Protein AF-A0A2V9ZJW8-F1 (afdb_monomer_lite)

Foldseek 3Di:
DVVVVVVVVVVVVVVVVCVVVVPDPPVPPPPQDPLNVLVVVLVVLVVVLVVLVVVVVVVVDDPVRSVVSNVVSVVVNVVSVVVNVVVVVD

Radius of gyration: 26.62 Å; chains: 1; bounding box: 62×56×50 Å

Sequence (90 aa):
MNQALIVACGGLAIGSFGYVFSAPDVEAAPTKDRLAYLHERKEVVYENLRDLNFENKAGKFSSEDYQGLQASLEEEAARVLAEIAKLEKK

Secondary structure (DSSP, 8-state):
-HHHHHHHHHHHHHHHHHHHHT-----------HHHHHHHHHHHHHHHHHHHHHHHHTT-S-HHHHHHHHHHHHHHHHHHHHHHHHHHT-

pLDDT: mean 88.06, std 11.89, range [57.12, 98.06]

Structure (mmCIF, N/CA/C/O backbone):
data_AF-A0A2V9ZJW8-F1
#
_entry.id   AF-A0A2V9ZJW8-F1
#
loop_
_atom_site.group_PDB
_atom_site.id
_atom_site.type_symbol
_atom_site.label_atom_id
_atom_site.label_alt_id
_atom_site.label_comp_id
_atom_site.label_asym_id
_atom_site.label_entity_id
_atom_site.label_seq_id
_atom_site.pdbx_PDB_ins_code
_atom_site.Cartn_x
_atom_site.Cartn_y
_atom_site.Cartn_z
_atom_site.occupancy
_atom_site.B_iso_or_equiv
_atom_site.auth_seq_id
_atom_site.auth_comp_id
_atom_site.auth_asym_id
_atom_site.auth_atom_id
_atom_site.pdbx_PDB_model_num
ATOM 1 N N . MET A 1 1 ? 42.203 36.539 -26.505 1.00 61.62 1 MET A N 1
ATOM 2 C CA . MET A 1 1 ? 41.984 35.894 -25.190 1.00 61.62 1 MET A CA 1
ATOM 3 C C . MET A 1 1 ? 40.523 35.469 -24.988 1.00 61.62 1 MET A C 1
ATOM 5 O O . MET A 1 1 ? 40.305 34.294 -24.746 1.00 61.62 1 MET A O 1
ATOM 9 N N . ASN A 1 2 ? 39.520 36.335 -25.207 1.00 76.19 2 ASN A N 1
ATOM 10 C CA . ASN A 1 2 ? 38.098 35.959 -25.053 1.00 76.19 2 ASN A CA 1
ATOM 11 C C . ASN A 1 2 ? 37.572 34.897 -26.034 1.00 76.19 2 ASN A C 1
ATOM 13 O O . ASN A 1 2 ? 36.732 34.095 -25.646 1.00 76.19 2 ASN A O 1
ATOM 17 N N . GLN A 1 3 ? 38.044 34.856 -27.286 1.00 80.19 3 GLN A N 1
ATOM 18 C CA . GLN A 1 3 ? 37.506 33.891 -28.259 1.00 80.19 3 GLN A CA 1
ATOM 19 C C . GLN A 1 3 ? 37.848 32.437 -27.918 1.00 80.19 3 GLN A C 1
ATOM 21 O O . GLN A 1 3 ? 36.985 31.573 -28.018 1.00 80.19 3 GLN A O 1
ATOM 26 N N . ALA A 1 4 ? 39.065 32.176 -27.433 1.00 86.00 4 ALA A N 1
ATOM 27 C CA . ALA A 1 4 ? 39.451 30.845 -26.969 1.00 86.00 4 ALA A CA 1
ATOM 28 C C . ALA A 1 4 ? 38.618 30.402 -25.752 1.00 86.00 4 ALA A C 1
ATOM 30 O O . ALA A 1 4 ? 38.215 29.246 -25.673 1.00 86.00 4 ALA A O 1
ATOM 31 N N . LEU A 1 5 ? 38.303 31.336 -24.845 1.00 85.81 5 LEU A N 1
ATOM 32 C CA . LEU A 1 5 ? 37.471 31.069 -23.671 1.00 85.81 5 LEU A CA 1
ATOM 33 C C . LEU A 1 5 ? 36.022 30.736 -24.059 1.00 85.81 5 LEU A C 1
ATOM 35 O O . LEU A 1 5 ? 35.466 29.766 -23.558 1.00 85.81 5 LEU A O 1
ATOM 39 N N . ILE A 1 6 ? 35.430 31.492 -24.992 1.00 88.06 6 ILE A N 1
ATOM 40 C CA . ILE A 1 6 ? 34.055 31.261 -25.466 1.00 88.06 6 ILE A CA 1
ATOM 41 C C . ILE A 1 6 ? 33.937 29.901 -26.160 1.00 88.06 6 ILE A C 1
ATOM 43 O O . ILE A 1 6 ? 32.987 29.166 -25.901 1.00 88.06 6 ILE A O 1
ATOM 47 N N . VAL A 1 7 ? 34.909 29.539 -27.002 1.00 92.06 7 VAL A N 1
ATOM 48 C CA . VAL A 1 7 ? 34.920 28.240 -27.692 1.00 92.06 7 VAL A CA 1
ATOM 49 C C . VAL A 1 7 ? 35.087 27.091 -26.697 1.00 92.06 7 VAL A C 1
ATOM 51 O O . VAL A 1 7 ? 34.370 26.097 -26.797 1.00 92.06 7 VAL A O 1
ATOM 54 N N . ALA A 1 8 ? 35.970 27.237 -25.704 1.00 89.50 8 ALA A N 1
ATOM 55 C CA . ALA A 1 8 ? 36.155 26.231 -24.663 1.00 89.50 8 ALA A CA 1
ATOM 56 C C . ALA A 1 8 ? 34.879 26.035 -23.828 1.00 89.50 8 ALA A C 1
ATOM 58 O O . ALA A 1 8 ? 34.427 24.904 -23.662 1.00 89.50 8 ALA A O 1
ATOM 59 N N . CYS A 1 9 ? 34.255 27.121 -23.360 1.00 90.31 9 CYS A N 1
ATOM 60 C CA . CYS A 1 9 ? 33.010 27.056 -22.592 1.00 90.31 9 CYS A CA 1
ATOM 61 C C . CYS A 1 9 ? 31.843 26.501 -23.420 1.00 90.31 9 CYS A C 1
ATOM 63 O O . CYS A 1 9 ? 31.082 25.676 -22.922 1.00 90.31 9 CYS A O 1
ATOM 65 N N . GLY A 1 10 ? 31.720 26.916 -24.685 1.00 92.62 10 GLY A N 1
ATOM 66 C CA . GLY A 1 10 ? 30.687 26.424 -25.595 1.00 92.62 10 GLY A CA 1
ATOM 67 C C . GLY A 1 10 ? 30.835 24.931 -25.885 1.00 92.62 10 GLY A C 1
ATOM 68 O O . GLY A 1 10 ? 29.857 24.193 -25.806 1.00 92.62 10 GLY A O 1
ATOM 69 N N . GLY A 1 11 ? 32.061 24.464 -26.134 1.00 93.12 11 GLY A N 1
ATOM 70 C CA . GLY A 1 11 ? 32.342 23.041 -26.329 1.00 93.12 11 GLY A CA 1
ATOM 71 C C . GLY A 1 11 ? 32.014 22.204 -25.093 1.00 93.12 11 GLY A C 1
ATOM 72 O O . GLY A 1 11 ? 31.386 21.154 -25.212 1.00 93.12 11 GLY A O 1
ATOM 73 N N . LEU A 1 12 ? 32.366 22.695 -23.902 1.00 90.62 12 LEU A N 1
ATOM 74 C CA . LEU A 1 12 ? 32.066 22.020 -22.636 1.00 90.62 12 LEU A CA 1
ATOM 75 C C . LEU A 1 12 ? 30.556 21.953 -22.370 1.00 90.62 12 LEU A C 1
ATOM 77 O O . LEU A 1 12 ? 30.062 20.911 -21.949 1.00 90.62 12 LEU A O 1
ATOM 81 N N . ALA A 1 13 ? 29.822 23.029 -22.668 1.00 91.81 13 ALA A N 1
ATOM 82 C CA . ALA A 1 13 ? 28.368 23.073 -22.533 1.00 91.81 13 ALA A CA 1
ATOM 83 C C . ALA A 1 13 ? 27.661 22.116 -23.505 1.00 91.81 13 ALA A C 1
ATOM 85 O O . ALA A 1 13 ? 26.732 21.417 -23.116 1.00 91.81 13 ALA A O 1
ATOM 86 N N . ILE A 1 14 ? 28.112 22.043 -24.759 1.00 92.75 14 ILE A N 1
ATOM 87 C CA . ILE A 1 14 ? 27.547 21.115 -25.750 1.00 92.75 14 ILE A CA 1
ATOM 88 C C . ILE A 1 14 ? 27.879 19.666 -25.378 1.00 92.75 14 ILE A C 1
ATOM 90 O O . ILE A 1 14 ? 27.014 18.799 -25.470 1.00 92.75 14 ILE A O 1
ATOM 94 N N . GLY A 1 15 ? 29.105 19.402 -24.921 1.00 91.12 15 GLY A N 1
ATOM 95 C CA . GLY A 1 15 ? 29.529 18.074 -24.483 1.00 91.12 15 GLY A CA 1
ATOM 96 C C . GLY A 1 15 ? 28.758 17.583 -23.259 1.00 91.12 15 GLY A C 1
ATOM 97 O O . GLY A 1 15 ? 28.298 16.444 -23.248 1.00 91.12 15 GLY A O 1
ATOM 98 N N . SER A 1 16 ? 28.557 18.442 -22.254 1.00 86.69 16 SER A N 1
ATOM 99 C CA . SER A 1 16 ? 27.768 18.094 -21.068 1.00 86.69 16 SER A CA 1
ATOM 100 C C . SER A 1 16 ? 26.291 17.903 -21.401 1.00 86.69 16 SER A C 1
ATOM 102 O O . SER A 1 16 ? 25.676 16.964 -20.901 1.00 86.69 16 SER A O 1
ATOM 104 N N . PHE A 1 17 ? 25.738 18.727 -22.294 1.00 88.88 17 PHE A N 1
ATOM 105 C CA . PHE A 1 17 ? 24.377 18.557 -22.788 1.00 88.88 17 PHE A CA 1
ATOM 106 C C . PHE A 1 17 ? 24.234 17.214 -23.515 1.00 88.88 17 PHE A C 1
ATOM 108 O O . PHE A 1 17 ? 23.408 16.394 -23.133 1.00 88.88 17 PHE A O 1
ATOM 115 N N . GLY A 1 18 ? 25.101 16.922 -24.486 1.00 89.38 18 GLY A N 1
ATOM 116 C CA . GLY A 1 18 ? 25.110 15.631 -25.174 1.00 89.38 18 GLY A CA 1
ATOM 117 C C . GLY A 1 18 ? 25.228 14.451 -24.207 1.00 89.38 18 GLY A C 1
ATOM 118 O O . GLY A 1 18 ? 24.485 13.489 -24.338 1.00 89.38 18 GLY A O 1
ATOM 119 N N . TYR A 1 19 ? 26.086 14.551 -23.191 1.00 84.56 19 TYR A N 1
ATOM 120 C CA . TYR A 1 19 ? 26.265 13.508 -22.181 1.00 84.56 19 TYR A CA 1
ATOM 121 C C . TYR A 1 19 ? 25.008 13.264 -21.332 1.00 84.56 19 TYR A C 1
ATOM 123 O O . TYR A 1 19 ? 24.608 12.117 -21.154 1.00 84.56 19 TYR A O 1
ATOM 131 N N . VAL A 1 20 ? 24.352 14.325 -20.848 1.00 83.62 20 VAL A N 1
ATOM 132 C CA . VAL A 1 20 ? 23.114 14.216 -20.052 1.00 83.62 20 VAL A CA 1
ATOM 133 C C . VAL A 1 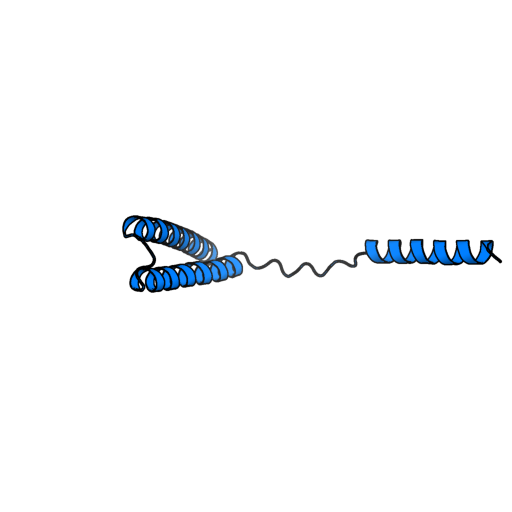20 ? 21.971 13.622 -20.879 1.00 83.62 20 VAL A C 1
ATOM 135 O O . VAL A 1 20 ? 21.220 12.786 -20.381 1.00 83.62 20 VAL A O 1
ATOM 138 N N . PHE A 1 21 ? 21.847 14.026 -22.145 1.00 81.38 21 PHE A N 1
ATOM 139 C CA . PHE A 1 21 ? 20.788 13.546 -23.038 1.00 81.38 21 PHE A CA 1
ATOM 140 C C . PHE A 1 21 ? 21.112 12.214 -23.726 1.00 81.38 21 PHE A C 1
ATOM 142 O O . PHE A 1 21 ? 20.217 11.589 -24.285 1.00 81.38 21 PHE A O 1
ATOM 149 N N . SER A 1 22 ? 22.357 11.739 -23.643 1.00 79.44 22 SER A N 1
ATOM 150 C CA . SER A 1 22 ? 22.775 10.424 -24.138 1.00 79.44 22 SER A CA 1
ATOM 151 C C . SER A 1 22 ? 22.370 9.281 -23.201 1.00 79.44 22 SER A C 1
ATOM 153 O O . SER A 1 22 ? 22.895 8.185 -23.392 1.00 79.44 22 SER A O 1
ATOM 155 N N . ALA A 1 23 ? 21.496 9.547 -22.211 1.00 64.62 23 ALA A N 1
ATOM 156 C CA . ALA A 1 23 ? 20.951 8.620 -21.218 1.00 64.62 23 ALA A CA 1
ATOM 157 C C . ALA A 1 23 ? 21.166 7.154 -21.636 1.00 64.62 23 ALA A C 1
ATOM 159 O O . ALA A 1 23 ? 20.394 6.645 -22.455 1.00 64.62 23 ALA A O 1
ATOM 160 N N . PRO A 1 24 ? 22.256 6.504 -21.173 1.00 67.50 24 PRO A N 1
ATOM 161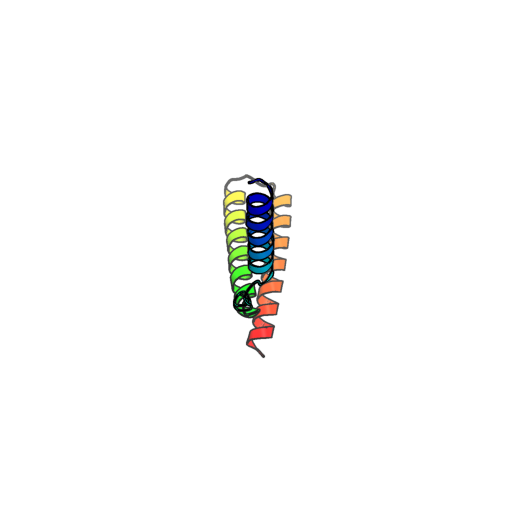 C CA . PRO A 1 24 ? 22.442 5.091 -21.446 1.00 67.50 24 PRO A CA 1
ATOM 162 C C . PRO A 1 24 ? 21.221 4.390 -20.873 1.00 67.50 24 PRO A C 1
ATOM 164 O O . PRO A 1 24 ? 20.776 4.773 -19.789 1.00 67.50 24 PRO A O 1
ATOM 167 N N . ASP A 1 25 ? 20.672 3.456 -21.654 1.00 60.94 25 ASP A N 1
ATOM 168 C CA . ASP A 1 25 ? 19.459 2.700 -21.350 1.00 60.94 25 ASP A CA 1
ATOM 169 C C . ASP A 1 25 ? 19.446 2.393 -19.853 1.00 60.94 25 ASP A C 1
ATOM 171 O O . ASP A 1 25 ? 20.302 1.663 -19.344 1.00 60.94 25 ASP A O 1
ATOM 175 N N . VAL A 1 26 ? 18.606 3.130 -19.123 1.00 61.59 26 VAL A N 1
ATOM 176 C CA . VAL A 1 26 ? 18.584 3.087 -17.666 1.00 61.59 26 VAL A CA 1
ATOM 177 C C . VAL A 1 26 ? 17.970 1.738 -17.393 1.00 61.59 26 VAL A C 1
ATOM 179 O O . VAL A 1 26 ? 16.750 1.659 -17.491 1.00 61.59 26 VAL A O 1
ATOM 182 N N . GLU A 1 27 ? 18.817 0.711 -17.200 1.00 59.22 27 GLU A N 1
ATOM 183 C CA . GLU A 1 27 ? 18.479 -0.689 -16.902 1.00 59.22 27 GLU A CA 1
ATOM 184 C C . GLU A 1 27 ? 17.063 -0.725 -16.356 1.00 59.22 27 GLU A C 1
ATOM 186 O O . GLU A 1 27 ? 16.849 -0.350 -15.197 1.00 59.22 27 GLU A O 1
ATOM 191 N N . ALA A 1 28 ? 16.097 -0.974 -17.253 1.00 57.12 28 ALA A N 1
ATOM 192 C CA . ALA A 1 28 ? 14.700 -0.712 -16.961 1.00 57.12 28 ALA A CA 1
ATOM 193 C C . ALA A 1 28 ? 14.407 -1.465 -15.675 1.00 57.12 28 ALA A C 1
ATOM 195 O O . ALA A 1 28 ? 14.539 -2.692 -15.665 1.00 57.12 28 ALA A O 1
ATOM 196 N N . ALA A 1 29 ? 14.136 -0.726 -14.587 1.00 57.25 29 ALA A N 1
ATOM 197 C CA . ALA A 1 29 ? 13.987 -1.324 -13.267 1.00 57.25 29 ALA A CA 1
ATOM 198 C C . ALA A 1 29 ? 13.088 -2.546 -13.446 1.00 57.25 29 ALA A C 1
ATOM 200 O O . ALA A 1 29 ? 12.030 -2.378 -14.071 1.00 57.25 29 ALA A O 1
ATOM 201 N N . PRO A 1 30 ? 13.542 -3.753 -13.039 1.00 57.22 30 PRO A N 1
ATOM 202 C CA . PRO A 1 30 ? 12.921 -5.001 -13.454 1.00 57.22 30 PRO A CA 1
ATOM 203 C C . PRO A 1 30 ? 11.436 -4.836 -13.226 1.00 57.22 30 PRO A C 1
ATOM 205 O O . PRO A 1 30 ? 11.027 -4.479 -12.117 1.00 57.22 30 PRO A O 1
ATOM 208 N N . THR A 1 31 ? 10.665 -4.933 -14.311 1.00 59.81 31 THR A N 1
ATOM 209 C CA . THR A 1 31 ? 9.241 -4.622 -14.298 1.00 59.81 31 THR A CA 1
ATOM 210 C C . THR A 1 31 ? 8.666 -5.492 -13.196 1.00 59.81 31 THR A C 1
ATOM 212 O O . THR A 1 31 ? 8.687 -6.715 -13.338 1.00 59.81 31 THR A O 1
ATOM 215 N N . LYS A 1 32 ? 8.310 -4.890 -12.047 1.00 60.44 32 LYS A N 1
ATOM 216 C CA . LYS A 1 32 ? 7.898 -5.671 -10.878 1.00 60.44 32 LYS A CA 1
ATOM 217 C C . LYS A 1 32 ? 6.804 -6.603 -11.363 1.00 60.44 32 LYS A C 1
ATOM 219 O O . LYS A 1 32 ? 5.829 -6.133 -11.957 1.00 60.44 32 LYS A O 1
ATOM 224 N N . ASP A 1 33 ? 7.002 -7.901 -11.151 1.00 80.50 33 ASP A N 1
ATOM 225 C CA . ASP A 1 33 ? 5.995 -8.884 -11.506 1.00 80.50 33 ASP A CA 1
ATOM 226 C C . ASP A 1 33 ? 4.670 -8.432 -10.879 1.00 80.50 33 ASP A C 1
ATOM 228 O O . ASP A 1 33 ? 4.626 -8.028 -9.710 1.00 80.50 33 ASP A O 1
ATOM 232 N N . ARG A 1 34 ? 3.597 -8.419 -11.674 1.00 86.00 34 ARG A N 1
ATOM 233 C CA . ARG A 1 34 ? 2.280 -7.943 -11.233 1.00 86.00 34 ARG A CA 1
ATOM 234 C C . ARG A 1 34 ? 1.864 -8.662 -9.951 1.00 86.00 34 ARG A C 1
ATOM 236 O O . ARG A 1 34 ? 1.266 -8.042 -9.075 1.00 86.00 34 ARG A O 1
ATOM 243 N N . LEU A 1 35 ? 2.234 -9.936 -9.831 1.00 88.38 35 LEU A N 1
ATOM 244 C CA . LEU A 1 35 ? 2.015 -10.743 -8.640 1.00 88.38 35 LEU A CA 1
ATOM 245 C C . LEU A 1 35 ? 2.776 -10.202 -7.418 1.00 88.38 35 LEU A C 1
ATOM 247 O O . LEU A 1 35 ? 2.180 -10.023 -6.357 1.00 88.38 35 LEU A O 1
ATOM 251 N N . ALA A 1 36 ? 4.058 -9.856 -7.568 1.00 90.12 36 ALA A N 1
ATOM 252 C CA . ALA A 1 36 ? 4.865 -9.271 -6.495 1.00 90.12 36 ALA A CA 1
ATOM 253 C C . ALA A 1 36 ? 4.277 -7.942 -5.990 1.00 90.12 36 ALA A C 1
ATOM 255 O O . ALA A 1 36 ? 4.173 -7.729 -4.783 1.00 90.12 36 ALA A O 1
ATOM 256 N N . TYR A 1 37 ? 3.817 -7.080 -6.903 1.00 91.19 37 TYR A N 1
ATOM 257 C CA . TYR A 1 37 ? 3.129 -5.839 -6.535 1.00 91.19 37 TYR A CA 1
ATOM 258 C C . TYR A 1 37 ? 1.844 -6.099 -5.734 1.00 91.19 37 TYR A C 1
ATOM 260 O O . TYR A 1 37 ? 1.580 -5.424 -4.739 1.00 91.19 37 TYR A O 1
ATOM 268 N N . LEU A 1 38 ? 1.039 -7.081 -6.144 1.00 93.88 38 LEU A N 1
ATOM 269 C CA . LEU A 1 38 ? -0.196 -7.412 -5.434 1.00 93.88 38 LEU A CA 1
ATOM 270 C C . LEU A 1 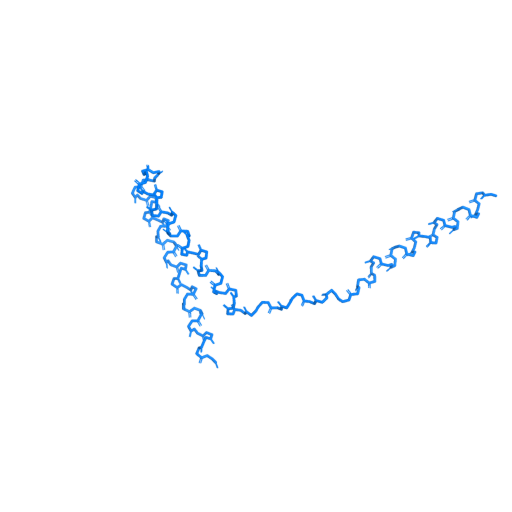38 ? 0.077 -7.987 -4.040 1.00 93.88 38 LEU A C 1
ATOM 272 O O . LEU A 1 38 ? -0.658 -7.672 -3.104 1.00 93.88 38 LEU A O 1
ATOM 276 N N . HIS A 1 39 ? 1.146 -8.768 -3.870 1.00 94.19 39 HIS A N 1
ATOM 277 C CA . HIS A 1 39 ? 1.568 -9.224 -2.546 1.00 94.19 39 HIS A CA 1
ATOM 278 C C . HIS A 1 39 ? 2.004 -8.062 -1.650 1.00 94.19 39 HIS A C 1
ATOM 280 O O . HIS A 1 39 ? 1.551 -8.003 -0.509 1.00 94.19 39 HIS A O 1
ATOM 286 N N . GLU A 1 40 ? 2.799 -7.114 -2.158 1.00 94.25 40 GLU A N 1
ATOM 287 C CA . GLU A 1 40 ? 3.137 -5.887 -1.418 1.00 94.25 40 GLU A CA 1
ATOM 288 C C . GLU A 1 40 ? 1.865 -5.122 -1.020 1.00 94.25 40 GLU A C 1
ATOM 290 O O . GLU A 1 40 ? 1.710 -4.725 0.135 1.00 94.25 40 GLU A O 1
ATOM 295 N N . ARG A 1 41 ? 0.908 -4.967 -1.946 1.00 95.50 41 ARG A N 1
ATOM 296 C CA . ARG A 1 41 ? -0.351 -4.267 -1.660 1.00 95.50 41 ARG A CA 1
ATOM 297 C C . ARG A 1 41 ? -1.178 -4.973 -0.586 1.00 95.50 41 ARG A C 1
ATOM 299 O O . ARG A 1 41 ? -1.739 -4.300 0.272 1.00 95.50 41 ARG A O 1
ATOM 306 N N . LYS A 1 42 ? -1.230 -6.306 -0.606 1.00 96.25 42 LYS A N 1
ATOM 307 C CA . LYS A 1 42 ? -1.905 -7.115 0.418 1.00 96.25 42 LYS A CA 1
ATOM 308 C C . LYS A 1 42 ? -1.319 -6.849 1.810 1.00 96.25 42 LYS A C 1
ATOM 310 O O . LYS A 1 42 ? -2.087 -6.645 2.745 1.00 96.25 42 LYS A O 1
ATOM 315 N N . GLU A 1 43 ? 0.010 -6.814 1.944 1.00 97.50 43 GLU A N 1
ATOM 316 C CA . GLU A 1 43 ? 0.662 -6.519 3.232 1.00 97.50 43 GLU A CA 1
ATOM 317 C C . GLU A 1 43 ? 0.300 -5.117 3.744 1.00 97.50 43 GLU A C 1
ATOM 319 O O . GLU A 1 43 ? -0.067 -4.971 4.908 1.00 97.50 43 GLU A O 1
ATOM 324 N N . VAL A 1 44 ? 0.294 -4.107 2.866 1.00 97.44 44 VAL A N 1
ATOM 325 C CA . VAL A 1 44 ? -0.102 -2.731 3.225 1.00 97.44 44 VAL A CA 1
ATOM 326 C C . VAL A 1 44 ? -1.554 -2.664 3.712 1.00 97.44 44 VAL A C 1
ATOM 328 O O . VAL A 1 44 ? -1.844 -2.028 4.721 1.00 97.44 44 VAL A O 1
ATOM 331 N N . VAL A 1 45 ? -2.490 -3.327 3.025 1.00 97.38 45 VAL A N 1
ATOM 332 C CA . VAL A 1 45 ? -3.906 -3.320 3.436 1.00 97.38 45 VAL A CA 1
ATOM 333 C C . VAL A 1 45 ? -4.092 -4.015 4.790 1.00 97.38 45 VAL A C 1
ATOM 335 O O . VAL A 1 45 ? -4.871 -3.552 5.623 1.00 97.38 45 VAL A O 1
ATOM 338 N N . TYR A 1 46 ? -3.358 -5.099 5.045 1.00 97.44 46 TYR A N 1
ATOM 339 C CA . TYR A 1 46 ? -3.410 -5.807 6.326 1.00 97.44 46 TYR A CA 1
ATOM 340 C C . TYR A 1 46 ? -2.788 -5.014 7.473 1.00 97.44 46 TYR A C 1
ATOM 342 O O . TYR A 1 46 ? -3.328 -5.029 8.581 1.00 97.44 46 TYR A O 1
ATOM 350 N N . GLU A 1 47 ? -1.695 -4.296 7.217 1.00 98.06 47 GLU A N 1
ATOM 351 C CA . GLU A 1 47 ? -1.134 -3.349 8.176 1.00 98.06 47 GLU A CA 1
ATOM 352 C C . GLU A 1 47 ? -2.167 -2.278 8.541 1.00 98.06 47 GLU A C 1
ATOM 354 O O . GLU A 1 47 ? -2.479 -2.106 9.718 1.00 98.06 47 GLU A O 1
ATOM 359 N N . ASN A 1 48 ? -2.784 -1.650 7.537 1.00 96.81 48 ASN A N 1
ATOM 360 C CA . ASN A 1 48 ? -3.792 -0.614 7.748 1.00 96.81 48 ASN A CA 1
ATOM 361 C C . ASN A 1 48 ? -4.993 -1.125 8.556 1.00 96.81 48 ASN A C 1
ATOM 363 O O . ASN A 1 48 ? -5.480 -0.427 9.442 1.00 96.81 48 ASN A O 1
ATOM 367 N N . LEU A 1 49 ? -5.464 -2.350 8.295 1.00 97.00 49 LEU A N 1
ATOM 368 C CA . LEU A 1 49 ? -6.536 -2.972 9.082 1.00 97.00 49 LEU A CA 1
ATOM 369 C C . LEU A 1 49 ? -6.126 -3.184 10.540 1.00 97.00 49 LEU A C 1
ATOM 371 O O . LEU A 1 49 ? -6.923 -2.955 11.454 1.00 97.00 49 LEU A O 1
ATOM 375 N N . ARG A 1 50 ? -4.895 -3.641 10.781 1.00 97.00 50 ARG A N 1
ATOM 376 C CA . ARG A 1 50 ? -4.378 -3.845 12.137 1.00 97.00 50 ARG A CA 1
ATOM 377 C C . ARG A 1 50 ? -4.280 -2.518 12.885 1.00 97.00 50 ARG A C 1
ATOM 379 O O . ARG A 1 50 ? -4.700 -2.446 14.041 1.00 97.00 50 ARG A O 1
ATOM 386 N N . ASP A 1 51 ? -3.765 -1.493 12.225 1.00 96.50 51 ASP A N 1
ATOM 387 C CA . ASP A 1 51 ? -3.577 -0.173 12.811 1.00 96.50 51 ASP A CA 1
ATOM 388 C C . ASP A 1 51 ? -4.931 0.493 13.084 1.00 96.50 51 ASP A C 1
ATOM 390 O O . ASP A 1 51 ? -5.161 0.954 14.201 1.00 96.50 51 ASP A O 1
ATOM 394 N N . LEU A 1 52 ? -5.891 0.400 12.156 1.00 96.12 52 LEU A N 1
ATOM 395 C CA . LEU A 1 52 ? -7.271 0.851 12.369 1.00 96.12 52 LEU A CA 1
ATOM 396 C C . LEU A 1 52 ? -7.900 0.192 13.607 1.00 96.12 52 LEU A C 1
ATOM 398 O O . LEU A 1 52 ? -8.512 0.861 14.439 1.00 96.12 52 LEU A O 1
ATOM 402 N N . ASN A 1 53 ? -7.724 -1.123 13.767 1.00 94.81 53 ASN A N 1
ATOM 403 C CA . ASN A 1 53 ? -8.212 -1.856 14.937 1.00 94.81 53 ASN A CA 1
ATOM 404 C C . ASN A 1 53 ? -7.553 -1.384 16.242 1.00 94.81 53 ASN A C 1
ATOM 406 O O . ASN A 1 53 ? -8.206 -1.339 17.288 1.00 94.81 53 ASN A O 1
ATOM 410 N N . PHE A 1 54 ? -6.261 -1.055 16.206 1.00 96.31 54 PHE A N 1
ATOM 411 C CA . PHE A 1 54 ? -5.544 -0.516 17.357 1.00 96.31 54 PHE A CA 1
ATOM 412 C C . PHE A 1 54 ? -6.047 0.884 17.725 1.00 96.31 54 PHE A C 1
ATOM 414 O O . PHE A 1 54 ? -6.353 1.155 18.886 1.00 96.31 54 PHE A O 1
ATOM 421 N N . GLU A 1 55 ? -6.199 1.758 16.737 1.00 94.94 55 GLU A N 1
ATOM 422 C CA . GLU A 1 55 ? -6.666 3.126 16.933 1.00 94.94 55 GLU A CA 1
ATOM 423 C C . GLU A 1 55 ? -8.128 3.205 17.385 1.00 94.94 55 GLU A C 1
ATOM 425 O O . GLU A 1 55 ? -8.470 4.035 18.231 1.00 94.94 55 GLU A O 1
ATOM 430 N N . ASN A 1 56 ? -8.978 2.301 16.895 1.00 93.75 56 ASN A N 1
ATOM 431 C CA . ASN A 1 56 ? -10.353 2.169 17.365 1.00 93.75 56 ASN A CA 1
ATOM 432 C C . ASN A 1 56 ? -10.406 1.770 18.846 1.00 93.75 56 ASN A C 1
ATOM 434 O O . ASN A 1 56 ? -11.130 2.378 19.631 1.00 93.75 56 ASN A O 1
ATOM 438 N N . LYS A 1 57 ? -9.570 0.810 19.270 1.00 92.94 57 LYS A N 1
ATOM 439 C CA . LYS A 1 57 ? -9.438 0.438 20.692 1.00 92.94 57 LYS A CA 1
ATOM 440 C C . LYS A 1 57 ? -8.895 1.579 21.553 1.00 92.94 57 LYS A C 1
ATOM 442 O O . LYS A 1 57 ? -9.213 1.642 22.736 1.00 92.94 57 LYS A O 1
ATOM 447 N N . ALA A 1 58 ? -8.105 2.480 20.971 1.00 94.38 58 ALA A N 1
ATOM 448 C CA . ALA A 1 58 ? -7.642 3.699 21.628 1.00 94.38 58 ALA A CA 1
ATOM 449 C C . ALA A 1 58 ? -8.722 4.800 21.712 1.00 94.38 58 ALA A C 1
ATOM 451 O O . ALA A 1 58 ? -8.470 5.845 22.309 1.00 94.38 58 ALA A O 1
ATOM 452 N N . GLY A 1 59 ? -9.911 4.585 21.133 1.00 91.75 59 GLY A N 1
ATOM 453 C CA . GLY A 1 59 ? -11.036 5.520 21.180 1.00 91.75 59 GLY A CA 1
ATOM 454 C C . GLY A 1 59 ? -10.893 6.728 20.251 1.00 91.75 59 GLY A C 1
ATOM 455 O O . GLY A 1 59 ? -11.545 7.743 20.479 1.00 91.75 59 GLY A O 1
ATOM 456 N N . LYS A 1 60 ? -10.031 6.648 19.225 1.00 89.81 60 LYS A N 1
ATOM 457 C CA . LYS A 1 60 ? -9.793 7.755 18.280 1.00 89.81 60 LYS A CA 1
ATOM 458 C C . LYS A 1 60 ? -10.919 7.958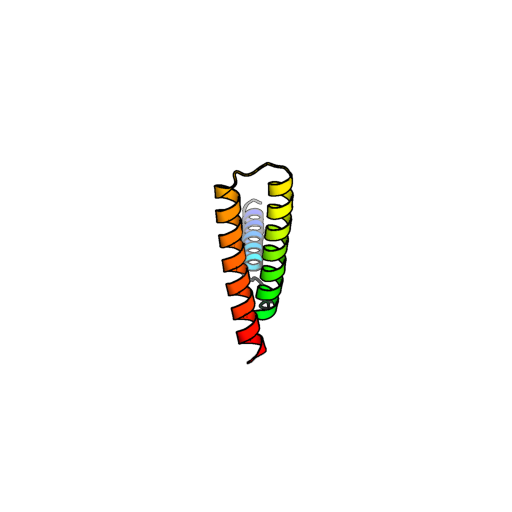 17.262 1.00 89.81 60 LYS A C 1
ATOM 460 O O . LYS A 1 60 ? -11.010 9.036 16.683 1.00 89.81 60 LYS A O 1
ATOM 465 N N . PHE A 1 61 ? -11.743 6.937 17.030 1.00 89.38 61 PHE A N 1
ATOM 466 C CA . PHE A 1 61 ? -12.770 6.932 15.990 1.00 89.38 61 PHE A CA 1
ATOM 467 C C . PHE A 1 61 ? -14.174 6.814 16.577 1.00 89.38 61 PHE A C 1
ATOM 469 O O . PHE A 1 61 ? -14.383 6.157 17.598 1.00 89.38 61 PHE A O 1
ATOM 476 N N . SER A 1 62 ? -15.146 7.433 15.902 1.00 91.31 62 SER A N 1
ATOM 477 C CA . SER A 1 62 ? -16.557 7.141 16.139 1.00 91.31 62 SER A CA 1
ATOM 478 C C . SER A 1 62 ? -16.903 5.750 15.588 1.00 91.31 62 SER A C 1
ATOM 480 O O . SER A 1 62 ? -16.208 5.217 14.719 1.00 91.31 62 SER A O 1
ATOM 482 N N . SER A 1 63 ? -17.990 5.144 16.072 1.00 88.81 63 SER A N 1
ATOM 483 C CA . SER A 1 63 ? -18.409 3.817 15.603 1.00 88.81 63 SER A CA 1
ATOM 484 C C . SER A 1 63 ? -18.768 3.793 14.116 1.00 88.81 63 SER A C 1
ATOM 486 O O . SER A 1 63 ? -18.591 2.762 13.474 1.00 88.81 63 SER A O 1
ATOM 488 N N . GLU A 1 64 ? -19.287 4.903 13.587 1.00 92.38 64 GLU A N 1
ATOM 489 C CA . GLU A 1 64 ? -19.659 5.041 12.177 1.00 92.38 64 GLU A CA 1
ATOM 490 C C . GLU A 1 64 ? -18.415 5.189 11.293 1.00 92.38 64 GLU A C 1
ATOM 492 O O . GLU A 1 64 ? -18.263 4.439 10.328 1.00 92.38 64 GLU A O 1
ATOM 497 N N . ASP A 1 65 ? -17.474 6.059 11.680 1.00 93.06 65 ASP A N 1
ATOM 498 C CA . ASP A 1 65 ? -16.219 6.251 10.940 1.00 93.06 65 ASP A CA 1
ATOM 499 C C . ASP A 1 65 ? -15.394 4.963 10.896 1.00 93.06 65 ASP A C 1
ATOM 501 O O . ASP A 1 65 ? -14.886 4.575 9.843 1.00 93.06 65 ASP A O 1
ATOM 505 N N . TYR A 1 66 ? -15.299 4.261 12.030 1.00 95.44 66 TYR A N 1
ATOM 506 C CA . TYR A 1 66 ? -14.595 2.987 12.105 1.00 95.44 66 TYR A CA 1
ATOM 507 C C . TYR A 1 66 ? -15.200 1.945 11.158 1.00 95.44 66 TYR A C 1
ATOM 509 O O . TYR A 1 66 ? -14.462 1.305 10.413 1.00 95.44 66 TYR A O 1
ATOM 517 N N . GLN A 1 67 ? -16.529 1.789 11.150 1.00 95.31 67 GLN A N 1
ATOM 518 C CA . GLN A 1 67 ? -17.203 0.825 10.276 1.00 95.31 67 GLN A CA 1
ATOM 519 C C . GLN A 1 67 ? -17.006 1.163 8.796 1.00 95.31 67 GLN A C 1
ATOM 521 O O . GLN A 1 67 ? -16.751 0.264 7.996 1.00 95.31 67 GLN A O 1
ATOM 526 N N . GLY A 1 68 ? -17.070 2.447 8.431 1.00 96.69 68 GLY A N 1
ATOM 527 C CA . GLY A 1 68 ? -16.821 2.891 7.060 1.00 96.69 68 GLY A CA 1
ATOM 528 C C . GLY A 1 68 ? -15.386 2.614 6.603 1.00 96.69 68 GLY A C 1
ATOM 529 O O . GLY A 1 68 ? -15.170 2.058 5.523 1.00 96.69 68 GLY A O 1
ATOM 530 N N . LEU A 1 69 ? -14.400 2.948 7.441 1.00 95.81 69 LEU A N 1
ATOM 531 C CA . LEU A 1 69 ? -12.985 2.691 7.156 1.00 95.81 69 LEU A CA 1
ATOM 532 C C . LEU A 1 69 ? -12.680 1.192 7.093 1.00 95.81 69 LEU A C 1
ATOM 534 O O . LEU A 1 69 ? -11.975 0.747 6.187 1.00 95.81 69 LEU A O 1
ATOM 538 N N . GLN A 1 70 ? -13.246 0.411 8.015 1.00 96.69 70 GLN A N 1
ATOM 539 C CA . GLN A 1 70 ? -13.095 -1.037 8.041 1.00 96.69 70 GLN A CA 1
ATOM 540 C C . GLN A 1 70 ? -13.652 -1.666 6.760 1.00 96.69 70 GLN A C 1
ATOM 542 O O . GLN A 1 70 ? -12.938 -2.415 6.098 1.00 96.69 70 GLN A O 1
ATOM 547 N N . ALA A 1 71 ? -14.883 -1.322 6.373 1.00 97.56 71 ALA A N 1
ATOM 548 C CA . ALA A 1 71 ? -15.515 -1.867 5.174 1.00 97.56 71 ALA A CA 1
ATOM 549 C C . ALA A 1 71 ? -14.717 -1.548 3.899 1.00 97.56 71 ALA A C 1
ATOM 551 O O . ALA A 1 71 ? -14.539 -2.417 3.048 1.00 97.56 71 ALA A O 1
ATOM 552 N N . SER A 1 72 ? -14.188 -0.325 3.789 1.00 97.44 72 SER A N 1
ATOM 553 C CA . SER A 1 72 ? -13.353 0.092 2.655 1.00 97.44 72 SER A CA 1
ATOM 554 C C . SER A 1 72 ? -12.070 -0.742 2.543 1.00 97.44 72 SER A C 1
ATOM 556 O O . SER A 1 72 ? -11.749 -1.267 1.473 1.00 97.44 72 SER A O 1
ATOM 558 N N . LEU A 1 73 ? -11.357 -0.928 3.660 1.00 97.50 73 LEU A N 1
ATOM 559 C CA . LEU A 1 73 ? -10.132 -1.730 3.695 1.00 97.50 73 LEU A CA 1
ATOM 560 C C . LEU A 1 73 ? -10.403 -3.223 3.455 1.00 97.50 73 LEU A C 1
ATOM 562 O O . LEU A 1 73 ? -9.621 -3.888 2.777 1.00 97.50 73 LEU A O 1
ATOM 566 N N . GLU A 1 74 ? -11.511 -3.758 3.971 1.00 97.44 74 GLU A N 1
ATOM 567 C CA . GLU A 1 74 ? -11.925 -5.144 3.724 1.00 97.44 74 GLU A CA 1
ATOM 568 C C . GLU A 1 74 ? -12.291 -5.380 2.251 1.00 97.44 74 GLU A C 1
ATOM 570 O O . GLU A 1 74 ? -11.894 -6.393 1.667 1.00 97.44 74 GLU A O 1
ATOM 575 N N . GLU A 1 75 ? -12.983 -4.433 1.612 1.00 97.88 75 GLU A N 1
ATOM 576 C CA . GLU A 1 75 ? -13.287 -4.501 0.182 1.00 97.88 75 GLU A CA 1
ATOM 577 C C . GLU A 1 75 ? -12.008 -4.450 -0.666 1.00 97.88 75 GLU A C 1
ATOM 579 O O . GLU A 1 75 ? -11.874 -5.175 -1.658 1.00 97.88 75 GLU A O 1
ATOM 584 N N . GLU A 1 76 ? -11.043 -3.614 -0.280 1.00 96.44 76 GLU A N 1
ATOM 585 C CA . GLU A 1 76 ? -9.746 -3.560 -0.944 1.00 96.44 76 GLU A CA 1
ATOM 586 C C . GLU A 1 76 ? -8.972 -4.878 -0.786 1.00 96.44 76 GLU A C 1
ATOM 588 O O . GLU A 1 76 ? -8.481 -5.424 -1.779 1.00 96.44 76 GLU A O 1
ATOM 593 N N . ALA A 1 77 ? -8.923 -5.438 0.426 1.00 96.94 77 ALA A N 1
ATOM 594 C CA . ALA A 1 77 ? -8.296 -6.731 0.685 1.00 96.94 77 ALA A CA 1
ATOM 595 C C . ALA A 1 77 ? -8.914 -7.836 -0.184 1.00 96.94 77 ALA A C 1
ATOM 597 O O . ALA A 1 77 ? -8.192 -8.597 -0.832 1.00 96.94 77 ALA A O 1
ATOM 598 N N . ALA A 1 78 ? -10.247 -7.891 -0.259 1.00 97.38 78 ALA A N 1
ATOM 599 C CA . ALA A 1 78 ? -10.961 -8.860 -1.082 1.00 97.38 78 ALA A CA 1
ATOM 600 C C . ALA A 1 78 ? -10.603 -8.727 -2.572 1.00 97.38 78 ALA A C 1
ATOM 602 O O . ALA A 1 78 ? -10.365 -9.736 -3.243 1.00 97.38 78 ALA A O 1
ATOM 603 N N . ARG A 1 79 ? -10.511 -7.494 -3.090 1.00 96.94 79 ARG A N 1
ATOM 604 C CA . ARG A 1 79 ? -10.105 -7.237 -4.481 1.00 96.94 79 ARG A CA 1
ATOM 605 C C . ARG A 1 79 ? -8.678 -7.702 -4.759 1.00 96.94 79 ARG A C 1
ATOM 607 O O . ARG A 1 79 ? -8.465 -8.406 -5.747 1.00 96.94 79 ARG A O 1
ATOM 614 N N . VAL A 1 80 ? -7.727 -7.359 -3.890 1.00 96.25 80 VAL A N 1
ATOM 615 C CA . VAL A 1 80 ? -6.314 -7.743 -4.049 1.00 96.25 80 VAL A CA 1
ATOM 616 C C . VAL A 1 80 ? -6.156 -9.263 -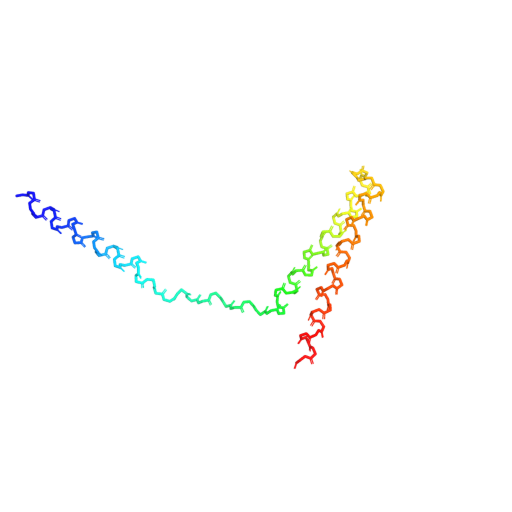4.013 1.00 96.25 80 VAL A C 1
ATOM 618 O O . VAL A 1 80 ? -5.532 -9.835 -4.906 1.00 96.25 80 VAL A O 1
ATOM 621 N N . LEU A 1 81 ? -6.775 -9.940 -3.042 1.00 96.31 81 LEU A N 1
ATOM 622 C CA . LEU A 1 81 ? -6.724 -11.402 -2.934 1.00 96.31 81 LEU A CA 1
ATOM 623 C C . LEU A 1 81 ? -7.357 -12.098 -4.144 1.00 96.31 81 LEU A C 1
ATOM 625 O O . LEU A 1 81 ? -6.825 -13.095 -4.632 1.00 96.31 81 LEU A O 1
ATOM 629 N N . ALA A 1 82 ? -8.469 -11.568 -4.659 1.00 96.69 82 ALA A N 1
ATOM 630 C CA . ALA A 1 82 ? -9.102 -12.105 -5.858 1.00 96.69 82 ALA A CA 1
ATOM 631 C C . ALA A 1 82 ? -8.216 -11.949 -7.103 1.00 96.69 82 ALA A C 1
ATOM 633 O O . ALA A 1 82 ? -8.234 -12.818 -7.975 1.00 96.69 82 ALA A O 1
ATOM 634 N N . GLU A 1 83 ? -7.452 -10.859 -7.209 1.00 94.62 83 GLU A N 1
ATOM 635 C CA . GLU A 1 83 ? -6.518 -10.6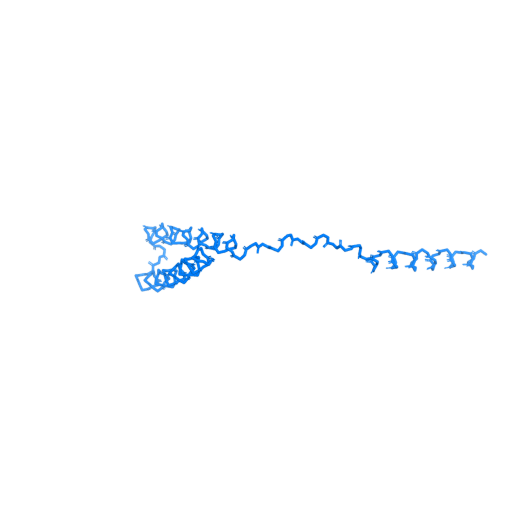51 -8.317 1.00 94.62 83 GLU A CA 1
ATOM 636 C C . GLU A 1 83 ? -5.299 -11.577 -8.218 1.00 94.62 83 GLU A C 1
ATOM 638 O O . GLU A 1 83 ? -4.952 -12.216 -9.211 1.00 94.62 83 GLU A O 1
ATOM 643 N N . ILE A 1 84 ? -4.726 -11.740 -7.020 1.00 94.50 84 ILE A N 1
ATOM 644 C CA . ILE A 1 84 ? -3.651 -12.712 -6.750 1.00 94.50 84 ILE A CA 1
ATOM 645 C C . ILE A 1 84 ? -4.103 -14.117 -7.157 1.00 94.50 84 ILE A C 1
ATOM 647 O O . ILE A 1 84 ? -3.473 -14.749 -8.000 1.00 94.50 84 ILE A O 1
ATOM 651 N N . ALA A 1 85 ? -5.260 -14.563 -6.661 1.00 94.19 85 ALA A N 1
ATOM 652 C CA . ALA A 1 85 ? -5.783 -15.896 -6.950 1.00 94.19 85 ALA A CA 1
ATOM 653 C C . ALA A 1 85 ? -6.071 -16.133 -8.446 1.00 94.19 85 ALA A C 1
ATOM 655 O O . ALA A 1 85 ? -6.073 -17.276 -8.902 1.00 94.19 85 ALA A O 1
ATOM 656 N N . LYS A 1 86 ? -6.354 -15.078 -9.223 1.00 93.00 86 LYS A N 1
ATOM 657 C CA . LYS A 1 86 ? -6.515 -15.174 -10.684 1.00 93.00 86 LYS A CA 1
ATOM 658 C C . LYS A 1 86 ? -5.177 -15.336 -11.398 1.00 93.00 86 LYS A C 1
ATOM 660 O O . LYS A 1 86 ? -5.123 -16.069 -12.379 1.00 93.00 86 LYS A O 1
ATOM 665 N N . LEU A 1 87 ? -4.135 -14.649 -10.934 1.00 90.50 87 LEU A N 1
ATOM 666 C CA . LEU A 1 87 ? -2.802 -14.716 -11.530 1.00 90.50 87 LEU A CA 1
ATOM 667 C C . LEU A 1 87 ? -2.071 -16.007 -11.162 1.00 90.50 87 LEU A C 1
ATOM 669 O O . LEU A 1 87 ? -1.431 -16.583 -12.028 1.00 90.50 87 LEU A O 1
ATOM 673 N N . GLU A 1 88 ? -2.228 -16.505 -9.934 1.00 87.56 88 GLU A N 1
ATOM 674 C CA . GLU A 1 88 ? -1.631 -17.775 -9.489 1.00 87.56 88 GLU A CA 1
ATOM 675 C C . GLU A 1 88 ? -2.233 -19.009 -10.181 1.00 87.56 88 GLU A C 1
ATOM 677 O O . GLU A 1 88 ? -1.597 -20.056 -10.254 1.00 87.56 88 GLU A O 1
ATOM 682 N N . LYS A 1 89 ? -3.475 -18.912 -10.674 1.00 82.62 89 LYS A N 1
ATOM 683 C CA . LYS A 1 89 ? -4.147 -19.995 -11.414 1.00 82.62 89 LYS A CA 1
ATOM 684 C C . LYS A 1 89 ? -3.766 -20.064 -12.896 1.00 82.62 89 LYS A C 1
ATOM 686 O O . LYS A 1 89 ? -4.225 -20.987 -13.569 1.00 82.62 89 LYS A O 1
ATOM 691 N N . LYS A 1 90 ? -3.041 -19.072 -13.412 1.00 57.50 90 LYS A N 1
ATOM 692 C CA . LYS A 1 90 ? -2.665 -18.967 -14.825 1.00 57.50 90 LYS A CA 1
ATOM 693 C C . LYS A 1 90 ? -1.315 -19.629 -15.073 1.00 57.50 90 LYS A C 1
ATOM 695 O O . LYS A 1 90 ? -1.201 -20.272 -16.139 1.00 57.50 90 LYS A O 1
#